Protein AF-A0A0F9KBJ9-F1 (afdb_monomer_lite)

Radius of gyration: 15.01 Å; chains: 1; bounding box: 33×38×31 Å

Foldseek 3Di:
DADPPNPHDPVADADPNRGDDDPQQAAEFEEAQDPDADVPQPDGADLPFPRDNSHHHHDPVSVVVVDDPPNRYHYHYDPPGDDDDPDD

pLDDT: mean 86.17, std 9.46, range [50.94, 96.5]

Structure (mmCIF, N/CA/C/O backbone):
data_AF-A0A0F9KBJ9-F1
#
_entry.id   AF-A0A0F9KBJ9-F1
#
loop_
_atom_site.group_PDB
_atom_site.id
_atom_site.type_symbol
_atom_site.label_atom_id
_atom_site.label_alt_id
_atom_site.label_comp_id
_atom_site.label_asym_id
_atom_site.label_entity_id
_atom_site.label_seq_id
_atom_site.pdbx_PDB_ins_code
_atom_site.Cartn_x
_atom_site.Cartn_y
_atom_site.Cartn_z
_atom_site.occupancy
_atom_site.B_iso_or_equiv
_atom_site.auth_seq_id
_atom_site.auth_comp_id
_atom_site.auth_asym_id
_atom_site.auth_atom_id
_atom_site.pdbx_PDB_model_num
ATOM 1 N N . MET A 1 1 ? -10.246 -16.062 -12.873 1.00 50.94 1 MET A N 1
ATOM 2 C CA . MET A 1 1 ? -11.108 -16.638 -11.817 1.00 50.94 1 MET A CA 1
ATOM 3 C C . MET A 1 1 ? -11.294 -15.566 -10.755 1.00 50.94 1 MET A C 1
ATOM 5 O O . MET A 1 1 ? -10.304 -15.177 -10.154 1.00 50.94 1 MET A O 1
ATOM 9 N N . ALA A 1 2 ? -12.493 -15.004 -10.601 1.00 66.69 2 ALA A N 1
ATOM 10 C CA . ALA A 1 2 ? -12.746 -13.990 -9.574 1.00 66.69 2 ALA A CA 1
ATOM 11 C C . ALA A 1 2 ? -12.931 -14.663 -8.202 1.00 66.69 2 ALA A C 1
ATOM 13 O O . ALA A 1 2 ? -13.435 -15.782 -8.130 1.00 66.69 2 ALA A O 1
ATOM 14 N N . SER A 1 3 ? -12.499 -14.002 -7.126 1.00 82.44 3 SER A N 1
ATOM 15 C CA . SER A 1 3 ? -12.697 -14.488 -5.754 1.00 82.44 3 SER A CA 1
ATOM 16 C C . SER A 1 3 ? -14.191 -14.586 -5.419 1.00 82.44 3 SER A C 1
ATOM 18 O O . SER A 1 3 ? -14.955 -13.690 -5.769 1.00 82.44 3 SER A O 1
ATOM 20 N N . ASN A 1 4 ? -14.595 -15.612 -4.660 1.00 83.38 4 ASN A N 1
ATOM 21 C CA . ASN A 1 4 ? -15.937 -15.689 -4.054 1.00 83.38 4 ASN A CA 1
ATOM 22 C C . ASN A 1 4 ? -16.152 -14.634 -2.951 1.00 83.38 4 ASN A C 1
ATOM 24 O O . ASN A 1 4 ? -17.266 -14.451 -2.470 1.00 83.38 4 ASN A O 1
ATOM 28 N N . PHE A 1 5 ? -15.086 -13.934 -2.561 1.00 78.31 5 PHE A N 1
ATOM 29 C CA . PHE A 1 5 ? -15.075 -12.867 -1.566 1.00 78.31 5 PHE A CA 1
ATOM 30 C C . PHE A 1 5 ? -14.599 -11.559 -2.215 1.00 78.31 5 PHE A C 1
ATOM 32 O O . PHE A 1 5 ? -13.534 -11.054 -1.855 1.00 78.31 5 PHE A O 1
ATOM 3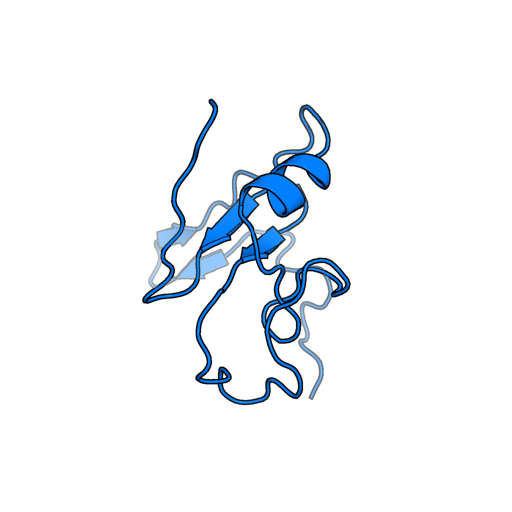9 N N . PRO A 1 6 ? -15.334 -11.005 -3.199 1.00 71.50 6 PRO A N 1
ATOM 40 C CA . PRO A 1 6 ? -14.895 -9.811 -3.926 1.00 71.50 6 PRO A CA 1
ATOM 41 C C . PRO A 1 6 ? -14.762 -8.584 -3.012 1.00 71.50 6 PRO A C 1
ATOM 43 O O . PRO A 1 6 ? -13.952 -7.708 -3.284 1.00 71.50 6 PRO A O 1
ATOM 46 N N . ASN A 1 7 ? -15.505 -8.565 -1.901 1.00 71.25 7 ASN A N 1
ATOM 47 C CA . ASN A 1 7 ? -15.468 -7.520 -0.876 1.00 71.25 7 ASN A CA 1
ATOM 48 C C . ASN A 1 7 ? -14.857 -8.020 0.451 1.00 71.25 7 ASN A C 1
ATOM 50 O O . ASN A 1 7 ? -15.094 -7.434 1.504 1.00 71.25 7 ASN A O 1
ATOM 54 N N . GLY A 1 8 ? -14.112 -9.132 0.424 1.00 75.56 8 GLY A N 1
ATOM 55 C CA . GLY A 1 8 ? -13.500 -9.729 1.613 1.00 75.56 8 GLY A CA 1
ATOM 56 C C . GLY A 1 8 ? -14.442 -10.604 2.451 1.00 75.56 8 GLY A C 1
ATOM 57 O O . GLY A 1 8 ? -15.445 -11.131 1.967 1.00 75.56 8 GLY A O 1
ATOM 58 N N . PHE A 1 9 ? -14.076 -10.808 3.718 1.00 80.38 9 PHE A N 1
ATOM 59 C CA . PHE A 1 9 ? -14.682 -11.803 4.606 1.00 80.38 9 PHE A CA 1
ATOM 60 C C . PHE A 1 9 ? -15.536 -11.130 5.689 1.00 80.38 9 PHE A C 1
ATOM 62 O O . PHE A 1 9 ? -15.013 -10.668 6.701 1.00 80.38 9 PHE A O 1
ATOM 69 N N . ALA A 1 10 ? -16.859 -11.101 5.499 1.00 71.12 10 ALA A N 1
ATOM 70 C CA . ALA A 1 10 ? -17.792 -10.422 6.409 1.00 71.12 10 ALA A CA 1
ATOM 71 C C . ALA A 1 10 ? -17.782 -10.965 7.855 1.00 71.12 10 ALA A C 1
ATOM 73 O O . ALA A 1 10 ? -18.125 -10.239 8.781 1.00 71.12 10 ALA A O 1
ATOM 74 N N . GLN A 1 11 ? -17.381 -12.226 8.052 1.00 77.94 11 GLN A N 1
ATOM 75 C CA . GLN A 1 11 ? -17.259 -12.864 9.373 1.00 77.94 11 GLN A CA 1
ATOM 76 C C . GLN A 1 11 ? -15.802 -12.988 9.854 1.00 77.94 11 GLN A C 1
ATOM 78 O O . GLN A 1 11 ? -15.521 -13.712 10.806 1.00 77.94 11 GLN A O 1
ATOM 83 N N . GLY A 1 12 ? -14.868 -12.285 9.205 1.00 77.62 12 GLY A N 1
ATOM 84 C CA . GLY A 1 12 ? -13.437 -12.412 9.472 1.00 77.62 12 GLY A CA 1
ATOM 85 C C . GLY A 1 12 ? -12.823 -13.676 8.867 1.00 77.62 12 GLY A C 1
ATOM 86 O O . GLY A 1 12 ? -13.468 -14.426 8.133 1.00 77.62 12 GLY A O 1
ATOM 87 N N . VAL A 1 13 ? -11.538 -13.892 9.146 1.00 85.06 13 VAL A N 1
ATOM 88 C CA . VAL A 1 13 ? -10.773 -15.047 8.658 1.00 85.06 13 VAL A CA 1
ATOM 89 C C . VAL A 1 13 ? -10.146 -15.752 9.844 1.00 85.06 13 VAL A C 1
ATOM 91 O O . VAL A 1 13 ? -9.541 -15.105 10.687 1.00 85.06 13 VAL A O 1
ATOM 94 N N . THR A 1 14 ? -10.220 -17.079 9.894 1.00 86.56 14 THR A N 1
ATOM 95 C CA . THR A 1 14 ? -9.414 -17.887 10.817 1.00 86.56 14 THR A CA 1
ATOM 96 C C . THR A 1 14 ? -8.394 -18.702 10.032 1.00 86.56 14 THR A C 1
ATOM 98 O O . THR A 1 14 ? -8.784 -19.505 9.183 1.00 86.56 14 THR A O 1
ATOM 101 N N . ILE A 1 15 ? -7.100 -18.552 10.326 1.00 86.25 15 ILE A N 1
ATOM 102 C CA . ILE A 1 15 ? -6.037 -19.384 9.740 1.00 86.25 15 ILE A CA 1
ATOM 103 C C . ILE A 1 15 ? -5.516 -20.324 10.822 1.00 86.25 15 ILE A C 1
ATOM 105 O O . ILE A 1 15 ? -5.000 -19.878 11.842 1.00 86.25 15 ILE A O 1
ATOM 109 N N . ARG A 1 16 ? -5.658 -21.641 10.609 1.00 88.69 16 ARG A N 1
ATOM 110 C CA . ARG A 1 16 ? -5.252 -22.686 11.575 1.00 88.69 16 ARG A CA 1
ATOM 111 C C . ARG A 1 16 ? -5.887 -22.509 12.966 1.00 88.69 16 ARG A C 1
ATOM 113 O O . ARG A 1 16 ? -5.244 -22.746 13.980 1.00 88.69 16 ARG A O 1
ATOM 120 N N . GLY A 1 17 ? -7.142 -22.063 13.006 1.00 85.00 17 GLY A N 1
ATOM 121 C CA . GLY A 1 17 ? -7.874 -21.814 14.253 1.00 85.00 17 GLY A CA 1
ATOM 122 C C . GLY A 1 17 ? -7.537 -20.490 14.946 1.00 85.00 17 GLY A C 1
ATOM 123 O O . GLY A 1 17 ? -8.153 -20.179 15.960 1.00 85.00 17 GLY A O 1
ATOM 124 N N . LEU A 1 18 ? -6.614 -19.687 14.403 1.00 82.12 18 LEU A N 1
ATOM 125 C CA . LEU A 1 18 ? -6.309 -18.354 14.917 1.00 82.12 18 LEU A CA 1
ATOM 126 C C . LEU A 1 18 ? -7.122 -17.300 14.154 1.00 82.12 18 LEU A C 1
ATOM 128 O O . LEU A 1 18 ? -7.012 -17.243 12.924 1.00 82.12 18 LEU A O 1
ATOM 132 N N . PRO A 1 19 ? -7.931 -16.470 14.836 1.00 83.44 19 PRO A N 1
ATOM 133 C CA . PRO A 1 19 ? -8.640 -15.379 14.185 1.00 83.44 19 PRO A CA 1
ATOM 134 C C . PRO A 1 19 ? -7.647 -14.320 13.700 1.00 83.44 19 PRO A C 1
ATOM 136 O O . PRO A 1 19 ? -6.824 -13.811 14.458 1.00 83.44 19 PRO A O 1
ATOM 139 N N . LEU A 1 20 ? -7.745 -13.977 12.421 1.00 80.94 20 LEU A N 1
ATOM 140 C CA . LEU A 1 20 ? -7.109 -12.819 11.818 1.00 80.94 20 LEU A CA 1
ATOM 141 C C . LEU A 1 20 ? -8.111 -11.671 11.806 1.00 80.94 20 LEU A C 1
ATOM 143 O O . LEU A 1 20 ? -9.074 -11.662 11.036 1.00 80.94 20 LEU A O 1
ATOM 147 N N . GLN A 1 21 ? -7.864 -10.692 12.669 1.00 77.44 21 GLN A N 1
ATOM 148 C CA . GLN A 1 21 ? -8.626 -9.456 12.726 1.00 77.44 21 GLN A CA 1
ATOM 149 C C . GLN A 1 21 ? -7.904 -8.381 11.907 1.00 77.44 21 GLN A C 1
ATOM 151 O O . GLN A 1 21 ? -6.810 -7.953 12.266 1.00 77.44 21 GLN A O 1
ATOM 156 N N . GLN A 1 22 ? -8.513 -7.934 10.806 1.00 72.19 22 GLN A N 1
ATOM 157 C CA . GLN A 1 22 ? -8.051 -6.741 10.095 1.00 72.19 22 GLN A CA 1
ATOM 158 C C . GLN A 1 22 ? -8.643 -5.514 10.793 1.00 72.19 22 GLN A C 1
ATOM 160 O O . GLN A 1 22 ? -9.841 -5.258 10.698 1.00 72.19 22 GLN A O 1
ATOM 165 N N . LEU A 1 23 ? -7.810 -4.789 11.538 1.00 68.88 23 LEU A N 1
ATOM 166 C CA . LEU A 1 23 ? -8.235 -3.652 12.365 1.00 68.88 23 LEU A CA 1
ATOM 167 C C . LEU A 1 23 ? -8.430 -2.353 11.569 1.00 68.88 23 LEU A C 1
ATOM 169 O O . LEU A 1 23 ? -9.013 -1.403 12.082 1.00 68.88 23 LEU A O 1
ATOM 173 N N . HIS A 1 24 ? -7.951 -2.312 10.328 1.00 76.62 24 HIS A N 1
ATOM 174 C CA . HIS A 1 24 ? -7.869 -1.101 9.523 1.00 76.62 24 HIS A CA 1
ATOM 175 C C . HIS A 1 24 ? -8.849 -1.206 8.340 1.00 76.62 24 HIS A C 1
ATOM 177 O O . HIS A 1 24 ? -8.572 -1.950 7.398 1.00 76.62 24 HIS A O 1
ATOM 183 N N . PRO A 1 25 ? -10.015 -0.530 8.382 1.00 78.94 25 PRO A N 1
ATOM 184 C CA . PRO A 1 25 ? -11.039 -0.639 7.338 1.00 78.94 25 PRO A CA 1
ATOM 185 C C . PRO A 1 25 ? -10.743 0.214 6.093 1.00 78.94 25 PRO A C 1
ATOM 187 O O . PRO A 1 25 ? -11.566 0.264 5.178 1.00 78.94 25 PRO A O 1
ATOM 190 N N . GLY A 1 26 ? -9.622 0.935 6.072 1.00 86.44 26 GLY A N 1
ATOM 191 C CA . GLY A 1 26 ? -9.278 1.850 4.9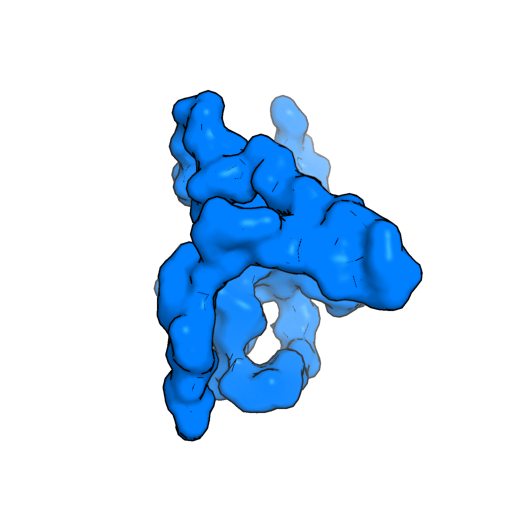99 1.00 86.44 26 GLY A CA 1
ATOM 192 C C . GLY A 1 26 ? -8.709 1.173 3.761 1.00 86.44 26 GLY A C 1
ATOM 193 O O . GLY A 1 26 ? -8.719 -0.046 3.595 1.00 86.44 26 GLY A O 1
ATOM 194 N N . SER A 1 27 ? -8.238 2.009 2.845 1.00 90.81 27 SER A N 1
ATOM 195 C CA . SER A 1 27 ? -7.600 1.571 1.609 1.00 90.81 27 SER A CA 1
ATOM 196 C C . SER A 1 27 ? -6.197 1.038 1.884 1.00 90.81 27 SER A C 1
ATOM 198 O O . SER A 1 27 ? -5.499 1.508 2.782 1.00 90.81 27 SER A O 1
ATOM 200 N N . VAL A 1 28 ? -5.785 0.059 1.082 1.00 93.06 28 VAL A N 1
ATOM 201 C CA . VAL A 1 28 ? -4.426 -0.478 1.096 1.00 93.06 28 VAL A CA 1
ATOM 202 C C . VAL A 1 28 ? -3.680 0.085 -0.105 1.00 93.06 28 VAL A C 1
ATOM 204 O O . VAL A 1 28 ? -4.099 -0.143 -1.239 1.00 93.06 28 VAL A O 1
ATOM 207 N N . PHE A 1 29 ? -2.576 0.782 0.145 1.00 96.31 29 PHE A N 1
ATOM 208 C CA . PHE A 1 29 ? -1.697 1.325 -0.886 1.00 96.31 29 PHE A CA 1
ATOM 209 C C . PHE A 1 29 ? -0.354 0.605 -0.868 1.00 96.31 29 PHE A C 1
ATOM 211 O O . PHE A 1 29 ? 0.272 0.475 0.181 1.00 96.31 29 PHE A O 1
ATOM 218 N N . TRP A 1 30 ? 0.103 0.154 -2.028 1.00 95.12 30 TRP A N 1
ATOM 219 C CA . TRP A 1 30 ? 1.410 -0.463 -2.201 1.00 95.12 30 TRP A CA 1
ATOM 220 C C . TRP A 1 30 ? 2.429 0.554 -2.694 1.00 95.12 30 TRP A C 1
ATOM 222 O O . TRP A 1 30 ? 2.166 1.319 -3.623 1.00 95.12 30 TRP A O 1
ATOM 232 N N . VAL A 1 31 ? 3.614 0.516 -2.090 1.00 95.50 31 VAL A N 1
ATOM 233 C CA . VAL A 1 31 ? 4.755 1.357 -2.447 1.00 95.50 31 VAL A CA 1
ATOM 234 C C . VAL A 1 31 ? 5.928 0.472 -2.837 1.00 95.50 31 VAL A C 1
ATOM 236 O O . VAL A 1 31 ? 6.269 -0.483 -2.138 1.00 95.50 31 VAL A O 1
ATOM 239 N N . SER A 1 32 ? 6.557 0.797 -3.959 1.00 93.94 32 SER A N 1
ATOM 240 C CA . SER A 1 32 ? 7.728 0.095 -4.466 1.00 93.94 32 SER A CA 1
ATOM 241 C C . SER A 1 32 ? 8.619 1.050 -5.251 1.00 93.94 32 SER A C 1
ATOM 243 O O . SER A 1 32 ? 8.142 1.961 -5.911 1.00 93.94 32 SER A O 1
ATOM 245 N N . ASN A 1 33 ? 9.927 0.832 -5.225 1.00 90.69 33 ASN A N 1
ATOM 246 C CA . ASN A 1 33 ? 10.881 1.491 -6.113 1.00 90.69 33 ASN A CA 1
ATOM 247 C C . ASN A 1 33 ? 11.782 0.466 -6.819 1.00 90.69 33 ASN A C 1
ATOM 249 O O . ASN A 1 33 ? 12.774 0.852 -7.438 1.00 90.69 33 ASN A O 1
ATOM 253 N N . THR A 1 34 ? 11.454 -0.829 -6.716 1.00 84.12 34 THR A N 1
ATOM 254 C CA . THR A 1 34 ? 12.223 -1.878 -7.384 1.00 84.12 34 THR A CA 1
ATOM 255 C C . THR A 1 34 ? 12.002 -1.824 -8.893 1.00 84.12 34 THR A C 1
ATOM 257 O O . THR A 1 34 ? 10.914 -1.512 -9.380 1.00 84.12 34 THR A O 1
ATOM 260 N N . THR A 1 35 ? 13.059 -2.133 -9.639 1.00 79.19 35 THR A N 1
ATOM 261 C CA . THR A 1 35 ? 13.016 -2.322 -11.093 1.00 79.19 35 THR A CA 1
ATOM 262 C C . THR A 1 35 ? 12.553 -3.725 -11.481 1.00 79.19 35 THR A C 1
ATOM 264 O O . THR A 1 35 ? 12.263 -3.968 -12.650 1.00 79.19 35 THR A O 1
ATOM 267 N N . VAL A 1 36 ? 12.478 -4.647 -10.517 1.00 83.62 36 VAL A N 1
ATOM 268 C CA . VAL A 1 36 ? 11.973 -6.005 -10.722 1.00 83.62 36 VAL A CA 1
ATOM 269 C C . VAL A 1 36 ? 10.470 -6.004 -10.485 1.00 83.62 36 VAL A C 1
ATOM 271 O O . VAL A 1 36 ? 10.008 -5.707 -9.383 1.00 83.62 36 VAL A O 1
ATOM 274 N N . LEU A 1 37 ? 9.713 -6.338 -11.526 1.00 79.12 37 LEU A N 1
ATOM 275 C CA . LEU A 1 37 ? 8.261 -6.403 -11.455 1.00 79.12 37 LEU A CA 1
ATOM 276 C C . LEU A 1 37 ? 7.824 -7.634 -10.640 1.00 79.12 37 LEU A C 1
ATOM 278 O O . LEU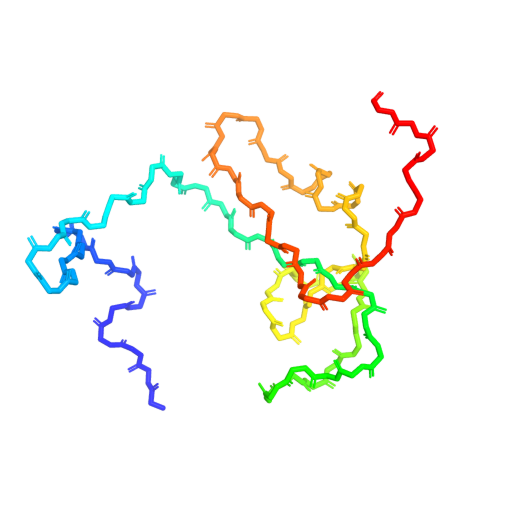 A 1 37 ? 8.369 -8.721 -10.853 1.00 79.12 37 LEU A O 1
ATOM 282 N N . PRO A 1 38 ? 6.866 -7.487 -9.705 1.00 75.00 38 PRO A N 1
ATOM 283 C CA . PRO A 1 38 ? 6.210 -8.638 -9.105 1.00 75.00 38 PRO A CA 1
ATOM 284 C C . PRO A 1 38 ? 5.511 -9.479 -10.178 1.00 75.00 38 PRO A C 1
ATOM 286 O O . PRO A 1 38 ? 5.139 -8.973 -11.236 1.00 75.00 38 PRO A O 1
ATOM 289 N N . ASP A 1 39 ? 5.321 -10.765 -9.895 1.00 79.25 39 ASP A N 1
ATOM 290 C CA . ASP A 1 39 ? 4.638 -11.665 -10.822 1.00 79.25 39 ASP A CA 1
ATOM 291 C C . ASP A 1 39 ? 3.224 -11.144 -11.142 1.00 79.25 39 ASP A C 1
ATOM 293 O O . ASP A 1 39 ? 2.442 -10.829 -10.240 1.00 79.25 39 ASP A O 1
ATOM 297 N N . GLY A 1 40 ? 2.931 -10.999 -12.436 1.00 78.00 40 GLY A N 1
ATOM 298 C CA . GLY A 1 40 ? 1.693 -10.407 -12.948 1.00 78.00 40 GLY A CA 1
ATOM 299 C C . GLY A 1 40 ? 1.624 -8.873 -12.962 1.00 78.00 40 GLY A C 1
ATOM 300 O O . GLY A 1 40 ? 0.565 -8.340 -13.287 1.00 78.00 40 GLY A O 1
ATOM 301 N N . ALA A 1 41 ? 2.688 -8.148 -12.599 1.00 77.44 41 ALA A N 1
ATOM 302 C CA . ALA A 1 41 ? 2.717 -6.690 -12.724 1.00 77.44 41 ALA A CA 1
ATOM 303 C C . ALA A 1 41 ? 3.160 -6.266 -14.130 1.00 77.44 41 ALA A C 1
ATOM 305 O O . ALA A 1 41 ? 4.229 -6.653 -14.597 1.00 77.44 41 ALA A O 1
ATOM 306 N N . ASP A 1 42 ? 2.356 -5.421 -14.775 1.00 71.31 42 ASP A N 1
ATOM 307 C CA . ASP A 1 42 ? 2.589 -4.988 -16.160 1.00 71.31 42 ASP A CA 1
ATOM 308 C C . ASP A 1 42 ? 3.387 -3.677 -16.266 1.00 71.31 42 ASP A C 1
ATOM 310 O O . ASP A 1 42 ? 3.784 -3.270 -17.359 1.00 71.31 42 ASP A O 1
ATOM 314 N N . ILE A 1 43 ? 3.591 -2.965 -15.150 1.00 85.94 43 ILE A N 1
ATOM 315 C CA . ILE A 1 43 ? 4.144 -1.606 -15.161 1.00 85.94 43 ILE A CA 1
ATOM 316 C C . ILE A 1 43 ? 5.070 -1.333 -13.978 1.00 85.94 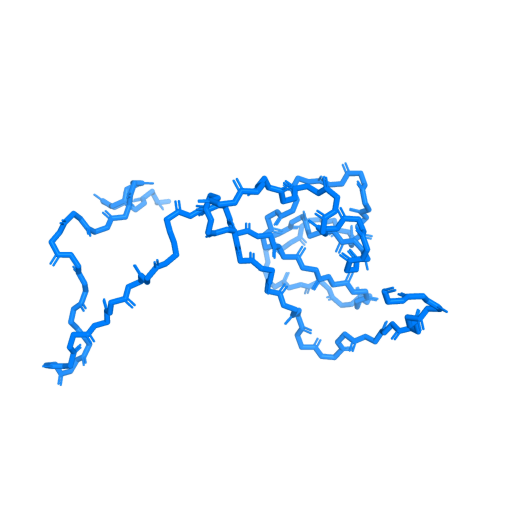43 ILE A C 1
ATOM 318 O O . ILE A 1 43 ? 4.837 -1.772 -12.853 1.00 85.94 43 ILE A O 1
ATOM 322 N N . SER A 1 44 ? 6.111 -0.541 -14.237 1.00 90.00 44 SER A N 1
ATOM 323 C CA . SER A 1 44 ? 7.020 -0.047 -13.206 1.00 90.00 44 SER A CA 1
ATOM 324 C C . SER A 1 44 ? 6.301 0.840 -12.174 1.00 90.00 44 SER A C 1
ATOM 326 O O . SER A 1 44 ? 5.334 1.535 -12.513 1.00 90.00 44 SER A O 1
ATOM 328 N N . PRO A 1 45 ? 6.796 0.891 -10.924 1.00 92.81 45 PRO A N 1
ATOM 329 C CA . PRO A 1 45 ? 6.245 1.775 -9.903 1.00 92.81 45 PRO A CA 1
ATOM 330 C C . PRO A 1 45 ? 6.306 3.255 -10.305 1.00 92.81 45 PRO A C 1
ATOM 332 O O . PRO A 1 45 ? 7.323 3.744 -10.809 1.00 92.81 45 PRO A O 1
ATOM 335 N N . SER A 1 46 ? 5.214 3.977 -10.062 1.00 94.62 46 SER A N 1
ATOM 336 C CA . SER A 1 46 ? 5.044 5.389 -10.408 1.00 94.62 46 SER A CA 1
ATOM 337 C C . SER A 1 46 ? 3.993 6.019 -9.501 1.00 94.62 46 SER A C 1
ATOM 339 O O . SER A 1 46 ? 2.972 5.400 -9.219 1.00 94.62 46 SER A O 1
ATOM 341 N N . ASP A 1 47 ? 4.189 7.275 -9.107 1.00 96.00 47 ASP A N 1
ATOM 342 C CA . ASP A 1 47 ? 3.186 8.038 -8.349 1.00 96.00 47 ASP A CA 1
ATOM 343 C C . ASP A 1 47 ? 1.960 8.411 -9.211 1.00 96.00 47 ASP A C 1
ATOM 345 O O . ASP A 1 47 ? 0.966 8.905 -8.704 1.00 96.00 47 ASP A O 1
ATOM 349 N N . GLY A 1 48 ? 1.993 8.136 -10.521 1.00 95.25 48 GLY A N 1
ATOM 350 C CA . GLY A 1 48 ? 0.814 8.201 -11.393 1.00 95.25 48 GLY A CA 1
ATOM 351 C C . GLY A 1 48 ? -0.012 6.908 -11.456 1.00 95.25 48 GLY A C 1
ATOM 352 O O . GLY A 1 48 ? -0.971 6.851 -12.224 1.00 95.25 48 GLY A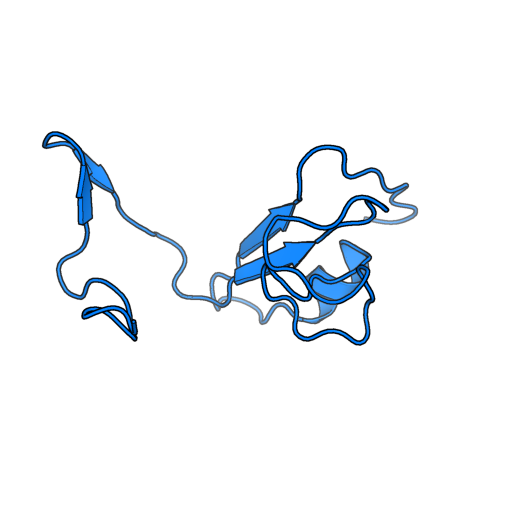 O 1
ATOM 353 N N . ASN A 1 49 ? 0.378 5.855 -10.731 1.00 95.44 49 ASN A N 1
ATOM 354 C CA . ASN A 1 49 ? -0.369 4.595 -10.688 1.00 95.44 49 ASN A CA 1
ATOM 355 C C . ASN A 1 49 ? -1.568 4.672 -9.718 1.00 95.44 49 ASN A C 1
ATOM 357 O O . ASN A 1 49 ? -1.845 5.722 -9.156 1.00 95.44 49 ASN A O 1
ATOM 361 N N . ASP A 1 50 ? -2.300 3.568 -9.527 1.00 94.50 50 ASP A N 1
ATOM 362 C CA . ASP A 1 50 ? -3.476 3.508 -8.640 1.00 94.50 50 ASP A CA 1
ATOM 363 C C . ASP A 1 50 ? -3.169 3.015 -7.212 1.00 94.50 50 ASP A C 1
ATOM 365 O O . ASP A 1 50 ? -4.061 2.977 -6.365 1.00 94.50 50 ASP A O 1
ATOM 369 N N . GLY A 1 51 ? -1.915 2.647 -6.927 1.00 93.69 51 GLY A N 1
ATOM 370 C CA . GLY A 1 51 ? -1.480 2.183 -5.610 1.00 93.69 51 GLY A CA 1
ATOM 371 C C . GLY A 1 51 ? -1.819 0.719 -5.326 1.00 93.69 51 GLY A C 1
ATOM 372 O O . GLY A 1 51 ? -1.645 0.262 -4.196 1.00 93.69 51 GLY A O 1
ATOM 373 N N . SER A 1 52 ? -2.290 -0.039 -6.318 1.00 92.56 52 SER A N 1
ATOM 374 C CA . SER A 1 52 ? -2.483 -1.487 -6.196 1.00 92.56 52 SER A CA 1
ATOM 375 C C . SER A 1 52 ? -1.148 -2.244 -6.187 1.00 92.56 52 SER A C 1
ATOM 377 O O . SER A 1 52 ? -0.108 -1.721 -6.575 1.00 92.56 52 SER A O 1
ATOM 379 N N . PHE A 1 53 ? -1.166 -3.519 -5.788 1.00 91.38 53 PHE A N 1
ATOM 380 C CA . PHE A 1 53 ? 0.037 -4.366 -5.786 1.00 91.38 53 PHE A CA 1
ATOM 381 C C . PHE A 1 53 ? 0.714 -4.464 -7.167 1.00 91.38 53 PHE A C 1
ATOM 383 O O . PHE A 1 53 ? 1.939 -4.483 -7.252 1.00 91.38 53 PHE A O 1
ATOM 390 N N . LEU A 1 54 ? -0.079 -4.497 -8.245 1.00 91.69 54 LEU A N 1
ATOM 391 C CA . LEU A 1 54 ? 0.416 -4.616 -9.622 1.00 91.69 54 LEU A CA 1
ATOM 392 C C . LEU A 1 54 ? 0.769 -3.264 -10.254 1.00 91.69 54 LEU A C 1
ATOM 394 O O . LEU A 1 54 ? 1.480 -3.222 -11.256 1.00 91.69 54 LEU A O 1
ATOM 398 N N . ARG A 1 55 ? 0.273 -2.160 -9.685 1.00 93.00 55 ARG A N 1
ATOM 399 C CA . ARG A 1 55 ? 0.560 -0.786 -10.117 1.00 93.00 55 ARG A CA 1
ATOM 400 C C . ARG A 1 55 ? 0.833 0.082 -8.876 1.00 93.00 55 ARG A C 1
ATOM 402 O O . ARG A 1 55 ? 0.027 0.947 -8.530 1.00 93.00 55 ARG A O 1
ATOM 409 N N . PRO A 1 56 ? 1.949 -0.156 -8.169 1.00 94.81 56 PRO A N 1
ATOM 410 C CA . PRO A 1 56 ? 2.230 0.517 -6.907 1.00 94.81 56 PRO A CA 1
ATOM 411 C C . PRO A 1 56 ? 2.672 1.968 -7.122 1.00 94.81 56 PRO A C 1
ATOM 413 O O . PRO A 1 56 ? 3.179 2.329 -8.195 1.00 94.81 56 PRO A O 1
ATOM 416 N N . PHE A 1 57 ? 2.535 2.778 -6.072 1.00 96.50 57 PHE A N 1
ATOM 417 C CA . PHE A 1 57 ? 3.163 4.095 -5.990 1.00 96.50 57 PHE A CA 1
ATOM 418 C C . PHE A 1 57 ? 4.683 3.967 -5.873 1.00 96.50 57 PHE A C 1
ATOM 420 O O . PHE A 1 57 ? 5.204 2.933 -5.439 1.00 96.50 57 PHE A O 1
ATOM 427 N N . LYS A 1 58 ? 5.404 5.026 -6.247 1.00 95.19 58 LYS A N 1
ATOM 428 C CA . LYS A 1 58 ? 6.869 5.053 -6.203 1.00 95.19 58 LYS A CA 1
ATOM 429 C C . LYS A 1 58 ? 7.399 5.527 -4.851 1.00 95.19 58 LYS A C 1
ATOM 431 O O . LYS A 1 58 ? 8.459 5.075 -4.408 1.00 95.19 58 LYS A O 1
ATOM 436 N N . THR A 1 59 ? 6.692 6.442 -4.195 1.00 94.81 59 THR A N 1
ATOM 437 C CA . THR A 1 59 ? 7.164 7.094 -2.966 1.00 94.81 59 THR A CA 1
ATOM 438 C C . THR A 1 59 ? 6.215 6.892 -1.785 1.00 94.81 59 THR A C 1
ATOM 440 O O . THR A 1 59 ? 4.998 6.818 -1.953 1.00 94.81 59 THR A O 1
ATOM 443 N N . ILE A 1 60 ? 6.773 6.807 -0.568 1.00 94.25 60 ILE A N 1
ATOM 444 C CA . ILE A 1 60 ? 5.967 6.778 0.665 1.00 94.25 60 ILE A CA 1
ATOM 445 C C . ILE A 1 60 ? 5.247 8.117 0.856 1.00 94.25 60 ILE A C 1
ATOM 447 O O . ILE A 1 60 ? 4.080 8.128 1.230 1.00 94.25 60 ILE A O 1
ATOM 451 N N . ASP A 1 61 ? 5.920 9.230 0.558 1.00 93.75 61 ASP A N 1
ATOM 452 C CA . ASP A 1 61 ? 5.355 10.582 0.656 1.00 93.75 61 ASP A CA 1
ATOM 453 C C . ASP A 1 61 ? 4.064 10.730 -0.166 1.00 93.75 61 ASP A C 1
ATOM 455 O O . ASP A 1 61 ? 3.023 11.129 0.361 1.00 93.75 61 ASP A O 1
ATOM 459 N N . TYR A 1 62 ? 4.080 10.281 -1.427 1.00 95.25 62 TYR A N 1
ATOM 460 C CA . TYR A 1 62 ? 2.879 10.290 -2.255 1.00 95.25 62 TYR A CA 1
ATOM 461 C C . TYR A 1 62 ? 1.765 9.413 -1.671 1.00 95.25 62 TYR A C 1
ATOM 463 O O . TYR A 1 62 ? 0.610 9.836 -1.627 1.00 95.25 62 TYR A O 1
ATOM 471 N N . ALA A 1 63 ? 2.103 8.216 -1.176 1.00 95.81 63 ALA A N 1
ATOM 472 C CA . ALA A 1 63 ? 1.133 7.313 -0.560 1.00 95.81 63 ALA A CA 1
ATOM 473 C C . ALA A 1 63 ? 0.476 7.927 0.689 1.00 95.81 63 ALA A C 1
ATOM 475 O O . ALA A 1 63 ? -0.734 7.792 0.864 1.00 95.81 63 ALA A O 1
ATOM 476 N N . ILE A 1 64 ? 1.237 8.655 1.515 1.00 95.00 64 ILE A N 1
ATOM 477 C CA . ILE A 1 64 ? 0.703 9.420 2.654 1.00 95.00 64 ILE A CA 1
ATOM 478 C C . ILE A 1 64 ? -0.287 10.483 2.166 1.00 95.00 64 ILE A C 1
ATOM 480 O O . ILE A 1 64 ? -1.359 10.628 2.753 1.00 95.00 64 ILE A O 1
ATOM 484 N N . GLY A 1 65 ? 0.021 11.175 1.067 1.00 95.62 65 GLY A N 1
ATOM 485 C CA . GLY A 1 65 ? -0.887 12.142 0.444 1.00 95.62 65 GLY A CA 1
ATOM 486 C C . GLY A 1 65 ? -2.216 11.545 -0.045 1.00 95.62 65 GLY A C 1
ATOM 487 O O . GLY A 1 65 ? -3.205 12.269 -0.149 1.00 95.62 65 GLY A O 1
ATOM 488 N N . GLN A 1 66 ? -2.268 10.233 -0.305 1.00 96.38 66 GLN A N 1
ATOM 489 C CA . GLN A 1 66 ? -3.501 9.518 -0.670 1.00 96.38 66 GLN A CA 1
ATOM 490 C C . GLN A 1 66 ? -4.297 9.011 0.544 1.00 96.38 66 GLN A C 1
ATOM 492 O O . GLN A 1 66 ? -5.450 8.580 0.403 1.00 96.38 66 GLN A O 1
ATOM 497 N N . CYS A 1 67 ? -3.714 9.057 1.744 1.00 95.50 67 CYS A N 1
ATOM 498 C CA . CYS A 1 67 ? -4.396 8.653 2.963 1.00 95.50 67 CYS A CA 1
ATOM 499 C C . CYS A 1 67 ? -5.451 9.685 3.377 1.00 95.50 67 CYS A C 1
ATOM 501 O O . CYS A 1 67 ? -5.244 10.899 3.329 1.00 95.50 67 CYS A O 1
ATOM 503 N N . LYS A 1 68 ? -6.592 9.195 3.865 1.00 94.56 68 LYS A N 1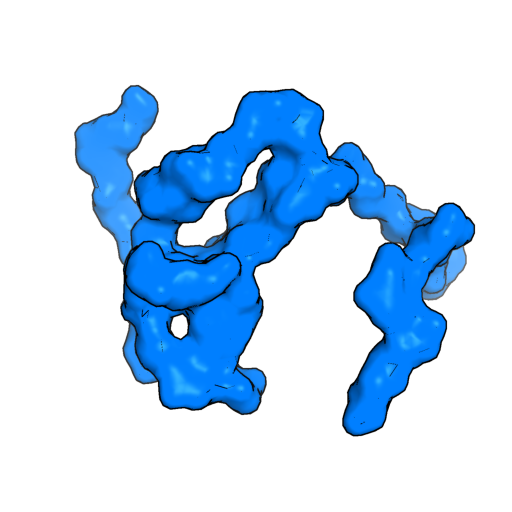
ATOM 504 C CA . LYS A 1 68 ? -7.645 10.020 4.460 1.00 94.56 68 LYS A CA 1
ATOM 505 C C . LYS A 1 68 ? -7.627 9.866 5.976 1.00 94.56 68 LYS A C 1
ATOM 507 O O . LYS A 1 68 ? -7.690 8.753 6.502 1.00 94.56 68 LYS A O 1
ATOM 512 N N . ALA A 1 69 ? -7.604 10.998 6.680 1.00 94.06 69 ALA A N 1
ATOM 513 C CA . ALA A 1 69 ? -7.613 11.035 8.140 1.00 94.06 69 ALA A CA 1
ATOM 514 C C . ALA A 1 69 ? -8.731 10.151 8.725 1.00 94.06 69 ALA A C 1
ATOM 516 O O . ALA A 1 69 ? -9.883 10.216 8.288 1.00 94.06 69 ALA A O 1
ATOM 517 N N . ASN A 1 70 ? -8.369 9.333 9.720 1.00 87.38 70 ASN A N 1
ATOM 518 C CA . ASN A 1 70 ? -9.248 8.425 10.469 1.00 87.38 70 ASN A CA 1
ATOM 519 C C . ASN A 1 70 ? -9.930 7.304 9.659 1.00 87.38 70 ASN A C 1
ATOM 521 O O . ASN A 1 70 ? -10.760 6.588 10.213 1.00 87.38 70 ASN A O 1
ATOM 525 N N . ARG A 1 71 ? -9.583 7.104 8.379 1.00 87.75 71 ARG A N 1
ATOM 526 C CA . ARG A 1 71 ? -10.130 5.994 7.575 1.00 87.75 71 ARG A CA 1
ATOM 527 C C . ARG A 1 71 ? -9.473 4.643 7.892 1.00 87.75 71 ARG A C 1
ATOM 529 O O . ARG A 1 71 ? -10.043 3.607 7.576 1.00 87.75 71 ARG A O 1
ATOM 536 N N . GLY A 1 72 ? -8.305 4.653 8.538 1.00 89.38 72 GLY A N 1
ATOM 537 C CA . GLY A 1 72 ? -7.519 3.446 8.800 1.00 89.38 72 GLY A CA 1
ATOM 538 C C . GLY A 1 72 ? -6.866 2.911 7.528 1.00 89.38 72 GLY A C 1
ATOM 539 O O . GLY A 1 72 ? -6.986 1.729 7.235 1.00 89.38 72 GLY A O 1
ATOM 540 N N . ASP A 1 73 ? -6.250 3.789 6.737 1.00 94.12 73 ASP A N 1
ATOM 541 C CA . ASP A 1 73 ? -5.506 3.386 5.542 1.00 94.12 73 ASP A CA 1
ATOM 542 C C . ASP A 1 73 ? -4.196 2.689 5.920 1.00 94.12 73 ASP A C 1
ATOM 544 O O . ASP A 1 73 ? -3.595 2.988 6.955 1.00 94.12 73 ASP A O 1
ATOM 548 N N . VAL A 1 74 ? -3.752 1.762 5.073 1.00 93.88 74 VAL A N 1
ATOM 549 C CA . VAL A 1 74 ? -2.535 0.972 5.281 1.00 93.88 74 VAL A CA 1
ATOM 550 C C . VAL A 1 74 ? -1.611 1.154 4.086 1.00 93.88 74 VAL A C 1
ATOM 552 O O . VAL A 1 74 ? -1.998 0.888 2.951 1.00 93.88 74 VAL A O 1
ATOM 555 N N . ILE A 1 75 ? -0.369 1.554 4.346 1.00 95.62 75 ILE A N 1
ATOM 556 C CA . ILE A 1 75 ? 0.690 1.590 3.336 1.00 95.62 75 ILE A CA 1
ATOM 557 C C . ILE A 1 75 ? 1.540 0.329 3.490 1.00 95.62 75 ILE A C 1
ATOM 559 O O . ILE A 1 75 ? 2.152 0.102 4.534 1.00 95.62 75 ILE A O 1
ATOM 563 N N . LEU A 1 76 ? 1.568 -0.497 2.448 1.00 95.12 76 LEU A N 1
ATOM 564 C CA . LEU A 1 76 ? 2.408 -1.683 2.352 1.00 95.12 76 LEU A CA 1
ATOM 565 C C . LEU A 1 76 ? 3.647 -1.366 1.521 1.00 95.12 76 LEU A C 1
ATOM 567 O O . LEU A 1 76 ? 3.561 -0.919 0.379 1.00 95.12 76 LEU A O 1
ATOM 571 N N . VAL A 1 77 ? 4.812 -1.623 2.104 1.00 94.38 77 VAL A N 1
ATOM 572 C CA . VAL A 1 77 ? 6.105 -1.373 1.471 1.00 94.38 77 VAL A CA 1
ATOM 573 C C . VAL A 1 77 ? 6.624 -2.678 0.878 1.00 94.38 77 VAL A C 1
ATOM 575 O O . VAL A 1 77 ? 6.752 -3.683 1.581 1.00 94.38 77 VAL A O 1
ATOM 578 N N . ALA A 1 78 ? 6.902 -2.671 -0.423 1.00 91.69 78 ALA A N 1
ATOM 579 C CA . ALA A 1 78 ? 7.418 -3.838 -1.119 1.00 91.69 78 ALA A CA 1
ATOM 580 C C . ALA A 1 78 ? 8.827 -4.226 -0.616 1.00 91.69 78 ALA A C 1
ATOM 582 O O . ALA A 1 78 ? 9.608 -3.362 -0.204 1.00 91.69 78 ALA A O 1
ATOM 583 N N . PRO A 1 79 ? 9.196 -5.518 -0.670 1.00 88.31 79 PRO A N 1
ATOM 584 C CA . PRO A 1 79 ? 10.536 -5.962 -0.304 1.00 88.31 79 PRO A CA 1
ATOM 585 C C . PRO A 1 79 ? 11.627 -5.264 -1.123 1.00 88.31 79 PRO A C 1
ATOM 587 O O . PRO A 1 79 ? 11.485 -5.067 -2.328 1.00 88.31 79 PRO A O 1
ATOM 590 N N . GLY A 1 80 ? 12.736 -4.919 -0.466 1.00 88.00 80 GLY A N 1
ATOM 591 C CA . GLY A 1 80 ? 13.856 -4.229 -1.112 1.00 88.00 80 GLY A CA 1
ATOM 592 C C . GLY A 1 80 ? 13.613 -2.742 -1.385 1.00 88.00 80 GLY A C 1
ATOM 593 O O . GLY A 1 80 ? 14.463 -2.108 -2.007 1.00 88.00 80 GLY A O 1
ATOM 594 N N . TYR A 1 81 ? 12.493 -2.182 -0.913 1.00 91.50 81 TYR A N 1
ATOM 595 C CA . TYR A 1 81 ? 12.224 -0.755 -1.021 1.00 91.50 81 TYR A CA 1
ATOM 596 C C . TYR A 1 81 ? 13.269 0.091 -0.295 1.00 91.50 81 TYR A C 1
ATOM 598 O O . TYR A 1 81 ? 13.628 -0.191 0.851 1.00 91.50 81 TYR A O 1
ATOM 606 N N . THR A 1 82 ? 13.696 1.177 -0.934 1.00 91.38 82 THR A N 1
ATOM 607 C CA . THR A 1 82 ? 14.586 2.171 -0.327 1.00 91.38 82 THR A CA 1
ATOM 608 C C . THR A 1 82 ? 14.132 3.591 -0.656 1.00 91.38 82 THR A C 1
ATOM 610 O O . THR A 1 82 ? 13.863 3.936 -1.801 1.00 91.38 82 THR A O 1
ATOM 613 N N . GLN A 1 83 ? 14.062 4.465 0.340 1.00 90.25 83 GLN A N 1
ATOM 614 C CA . GLN A 1 83 ? 13.817 5.887 0.112 1.00 90.25 83 GLN A CA 1
ATOM 615 C C . GLN A 1 83 ? 14.530 6.705 1.180 1.00 90.25 83 GLN A C 1
ATOM 617 O O . GLN A 1 83 ? 14.539 6.336 2.352 1.00 90.25 83 GLN A O 1
ATOM 622 N N . THR A 1 84 ? 15.095 7.839 0.775 1.00 89.25 84 THR A N 1
ATOM 623 C CA . THR A 1 84 ? 15.519 8.882 1.708 1.00 89.25 84 THR A CA 1
ATOM 624 C C . THR A 1 84 ? 14.315 9.758 2.036 1.00 89.25 84 THR A C 1
ATOM 626 O O . THR A 1 84 ? 13.749 10.380 1.138 1.00 89.25 84 THR A O 1
ATOM 629 N N . LEU A 1 85 ? 13.932 9.816 3.310 1.00 81.94 85 LEU A N 1
ATOM 630 C CA . LEU A 1 85 ? 12.906 10.733 3.805 1.00 81.94 85 LEU A CA 1
ATOM 631 C C . LEU A 1 85 ? 13.594 12.027 4.243 1.00 81.94 85 LEU A C 1
ATOM 633 O O . LEU A 1 85 ? 14.380 12.023 5.187 1.00 81.94 85 LEU A O 1
ATOM 637 N N . ALA A 1 86 ? 13.354 13.116 3.514 1.00 79.62 86 ALA A N 1
ATOM 638 C CA . ALA A 1 86 ? 13.997 14.401 3.790 1.00 79.62 86 ALA A CA 1
ATOM 639 C C . ALA A 1 86 ? 13.295 15.188 4.910 1.00 79.62 86 ALA A C 1
ATOM 641 O O . ALA A 1 86 ? 13.922 16.023 5.560 1.00 79.62 86 ALA A O 1
ATOM 642 N N . ASN A 1 87 ? 12.009 14.915 5.148 1.00 67.06 87 ASN A N 1
ATOM 643 C CA . ASN A 1 87 ? 11.166 15.620 6.108 1.00 67.06 87 ASN A CA 1
ATOM 644 C C . ASN A 1 87 ? 10.155 14.633 6.717 1.00 67.06 87 ASN A C 1
ATOM 646 O O . ASN A 1 87 ? 9.713 13.716 6.025 1.00 67.06 87 ASN A O 1
ATOM 650 N N . ALA A 1 88 ? 9.844 14.812 8.003 1.00 60.19 88 ALA A N 1
ATOM 651 C CA . ALA A 1 88 ? 8.882 14.021 8.774 1.00 60.19 88 ALA A CA 1
ATOM 652 C C . ALA A 1 88 ? 7.707 14.896 9.218 1.00 60.19 88 ALA A C 1
ATOM 654 O O . ALA A 1 88 ? 7.953 16.103 9.458 1.00 60.19 88 ALA A O 1
#

Secondary structure (DSSP, 8-state):
---S-TT--TT-EEETTEEE-----S-EEEE---SSPPTT--S---TTS--BTTB-BS-HHHHHHH--TTS--EEEEPTT--------

Organism: NCBI:txid412755

Sequence (88 aa):
MASNFPNGFAQGVTIRGLPLQQLHPGSVFWVSNTTVLPDGADISPSDGNDGSFLRPFKTIDYAIGQCKANRGDVILVAPGYTQTLANA

InterPro domains:
  IPR011050 Pectin lyase fold/virulence factor [SSF51126] (44-81)
  IPR012334 Pectin lyase fold [G3DSA:2.160.20.10] (20-87)